Protein AF-A0A661SJE1-F1 (afdb_monomer_lite)

pLDDT: mean 85.27, std 13.79, range [44.38, 98.44]

Foldseek 3Di:
DDPVVVVVVVVVVVVVVVVVVVPPPPPDDLQPAAEAEAEEADDPVVLLVCLVVLVVVCVSPVRHAYEYEYEPSSCVVCVPRPSHPYYDYDPDPPPCVVVVD

Sequence (101 aa):
MSKHKIDLFLIKYLFKLVQRIHRRENVFDLNDIHKILIINTTAIGDTLMSTPAIRAIRRSYPDSRIIAMVSPAAKEVLSANPHIDGFIDHRGKVDIAYLLN

Radius of gyration: 23.86 Å; chains: 1; bounding box: 30×66×54 Å

Secondary structure (DSSP, 8-state):
--HHHHHHHHHHHHHHHHHHHT-------GGG--EEEEEE-S-HHHHHHHHHHHHHHHHH-TTSEEEEEE-HHHHHHHTT-TT--EEEE---S--GGGG--

Structure (mmCIF, N/CA/C/O backbone):
data_AF-A0A661SJE1-F1
#
_entry.id   AF-A0A661SJE1-F1
#
loop_
_atom_site.group_PDB
_atom_site.id
_atom_site.type_symbol
_atom_site.label_atom_id
_atom_site.label_alt_id
_atom_site.label_comp_id
_atom_site.label_asym_id
_atom_site.label_entity_id
_atom_site.label_seq_id
_atom_site.pdbx_PDB_ins_code
_atom_site.Cartn_x
_atom_site.Cartn_y
_atom_site.Cartn_z
_atom_site.occupancy
_atom_site.B_iso_or_equiv
_atom_site.auth_seq_id
_atom_site.auth_comp_id
_atom_site.auth_asym_id
_atom_site.auth_atom_id
_atom_site.pdbx_PDB_model_num
ATOM 1 N N . MET A 1 1 ? -5.880 56.222 23.815 1.00 55.69 1 MET A N 1
ATOM 2 C CA . MET A 1 1 ? -5.747 54.951 23.067 1.00 55.69 1 MET A CA 1
ATOM 3 C C . MET A 1 1 ? -7.027 54.151 23.301 1.00 55.69 1 MET A C 1
ATOM 5 O O . MET A 1 1 ? -7.287 53.773 24.432 1.00 55.69 1 MET A O 1
ATOM 9 N N . SER A 1 2 ? -7.911 54.094 22.298 1.00 61.12 2 SER A N 1
ATOM 10 C CA . SER A 1 2 ? -9.345 53.777 22.462 1.00 61.12 2 SER A CA 1
ATOM 11 C C . SER A 1 2 ? -9.610 52.343 22.948 1.00 61.12 2 SER A C 1
ATOM 13 O O . SER A 1 2 ? -9.031 51.404 22.396 1.00 61.12 2 SER A O 1
ATOM 15 N N . LYS A 1 3 ? -10.513 52.189 23.934 1.00 68.56 3 LYS A N 1
ATOM 16 C CA . LYS A 1 3 ? -10.952 50.913 24.543 1.00 68.56 3 LYS A CA 1
ATOM 17 C C . LYS A 1 3 ? -11.282 49.835 23.497 1.00 68.56 3 LYS A C 1
ATOM 19 O O . LYS A 1 3 ? -10.862 48.694 23.647 1.00 68.56 3 LYS A O 1
ATOM 24 N N . HIS A 1 4 ? -11.851 50.236 22.359 1.00 70.81 4 HIS A N 1
ATOM 25 C CA . HIS A 1 4 ? -12.170 49.343 21.240 1.00 70.81 4 HIS A CA 1
ATOM 26 C C . HIS A 1 4 ? -10.997 48.526 20.683 1.00 70.81 4 HIS A C 1
ATOM 28 O O . HIS A 1 4 ? -11.205 47.416 20.198 1.00 70.81 4 HIS A O 1
ATOM 34 N N . LYS A 1 5 ? -9.759 49.036 20.729 1.00 74.44 5 LYS A N 1
ATOM 35 C CA . LYS A 1 5 ? -8.600 48.276 20.229 1.00 74.44 5 LYS A CA 1
ATOM 36 C C . LYS A 1 5 ? -8.202 47.142 21.179 1.00 74.44 5 LYS A C 1
ATOM 38 O O . LYS A 1 5 ? -7.705 46.119 20.714 1.00 74.44 5 LYS A O 1
ATOM 43 N N . ILE A 1 6 ? -8.432 47.323 22.480 1.00 79.56 6 ILE A N 1
ATOM 44 C CA . ILE A 1 6 ? -8.132 46.328 23.517 1.00 79.56 6 ILE A CA 1
ATOM 45 C C . ILE A 1 6 ? -9.160 45.195 23.450 1.00 79.56 6 ILE A C 1
ATOM 47 O O . ILE A 1 6 ? -8.774 44.029 23.423 1.00 79.56 6 ILE A O 1
ATOM 51 N N . ASP A 1 7 ? -10.442 45.531 23.299 1.00 83.19 7 ASP A N 1
ATOM 52 C CA . ASP A 1 7 ? -11.522 44.544 23.173 1.00 83.19 7 ASP A CA 1
ATOM 53 C C . ASP A 1 7 ? -11.322 43.642 21.947 1.00 83.19 7 ASP A C 1
ATOM 55 O O . ASP A 1 7 ? -11.425 42.417 22.029 1.00 83.19 7 ASP A O 1
ATOM 59 N N . LEU A 1 8 ? -10.942 44.236 20.811 1.00 80.12 8 LEU A N 1
ATOM 60 C CA . LEU A 1 8 ? -10.683 43.493 19.578 1.00 80.12 8 LEU A CA 1
ATOM 61 C C . LEU A 1 8 ? -9.476 42.551 19.706 1.00 80.12 8 LEU A C 1
ATOM 63 O O . LEU A 1 8 ? -9.472 41.456 19.136 1.00 80.12 8 LEU A O 1
ATOM 67 N N . PHE A 1 9 ? -8.450 42.963 20.453 1.00 88.00 9 PHE A N 1
ATOM 68 C CA . PHE A 1 9 ? -7.286 42.129 20.732 1.00 88.00 9 PHE A CA 1
ATOM 69 C C . PHE A 1 9 ? -7.653 40.940 21.627 1.00 88.00 9 PHE A C 1
ATOM 71 O O . PHE A 1 9 ? -7.284 39.808 21.316 1.00 88.00 9 PHE A O 1
ATOM 78 N N . LEU A 1 10 ? -8.435 41.178 22.683 1.00 86.31 10 LEU A N 1
ATOM 79 C CA . LEU A 1 10 ? -8.906 40.140 23.598 1.00 86.31 10 LEU A CA 1
A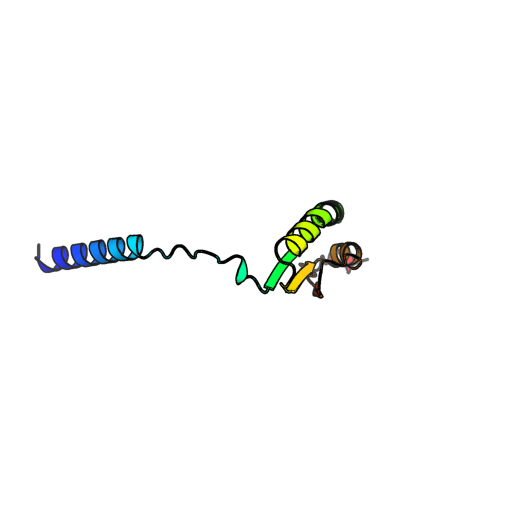TOM 80 C C . LEU A 1 10 ? -9.816 39.130 22.898 1.00 86.31 10 LEU A C 1
ATOM 82 O O . LEU A 1 10 ? -9.616 37.932 23.068 1.00 86.31 10 LEU A O 1
ATOM 86 N N . ILE A 1 11 ? -10.741 39.584 22.047 1.00 89.44 11 ILE A N 1
ATOM 87 C CA . ILE A 1 11 ? -11.599 38.703 21.240 1.00 89.44 11 ILE A CA 1
ATOM 88 C C . ILE A 1 11 ? -10.761 37.843 20.295 1.00 89.44 11 ILE A C 1
ATOM 90 O O . ILE A 1 11 ? -10.959 36.632 20.238 1.00 89.44 11 ILE A O 1
ATOM 94 N N . LYS A 1 12 ? -9.788 38.429 19.583 1.00 87.31 12 LYS A N 1
ATOM 95 C CA . LYS A 1 12 ? -8.880 37.656 18.720 1.00 87.31 12 LYS A CA 1
ATOM 96 C C . LYS A 1 12 ? -8.069 36.636 19.514 1.00 87.31 12 LYS A C 1
ATOM 98 O O . LYS A 1 12 ? -7.858 35.522 19.036 1.00 87.31 12 LYS A O 1
ATOM 103 N N . TYR A 1 13 ? -7.621 37.006 20.708 1.00 87.62 13 TYR A N 1
ATOM 104 C CA . TYR A 1 13 ? -6.866 36.120 21.581 1.00 87.62 13 TYR A CA 1
ATOM 105 C C . TYR A 1 13 ? -7.732 34.964 22.094 1.00 87.62 13 TYR A C 1
ATOM 107 O O . TYR A 1 13 ? -7.322 33.810 21.990 1.00 87.62 13 TYR A O 1
AT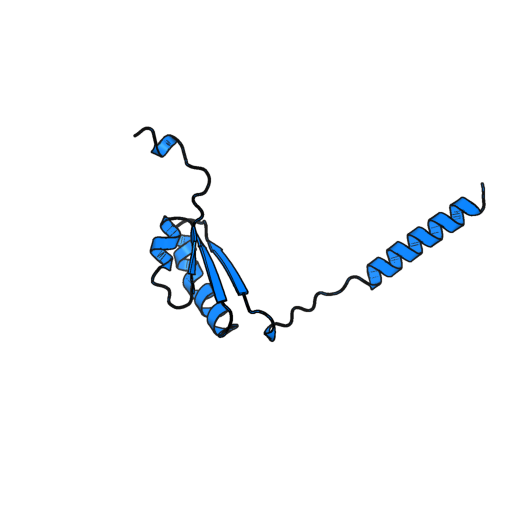OM 115 N N . LEU A 1 14 ? -8.958 35.249 22.548 1.00 88.25 14 LEU A N 1
ATOM 116 C CA . LEU A 1 14 ? -9.932 34.238 22.959 1.00 88.25 14 LEU A CA 1
ATOM 117 C C . LEU A 1 14 ? -10.292 33.312 21.799 1.00 88.25 14 LEU A C 1
ATOM 119 O O . LEU A 1 14 ? -10.305 32.101 21.967 1.00 88.25 14 LEU A O 1
ATOM 123 N N . PHE A 1 15 ? -10.520 33.862 20.606 1.00 86.50 15 PHE A N 1
ATOM 124 C CA . PHE A 1 15 ? -10.830 33.077 19.415 1.00 86.50 15 PHE A CA 1
ATOM 125 C C . PHE A 1 15 ? -9.674 32.138 19.053 1.00 86.50 15 PHE A C 1
ATOM 127 O O . PHE A 1 15 ? -9.891 30.959 18.784 1.00 86.50 15 PHE A O 1
ATOM 134 N N . LYS A 1 16 ? -8.426 32.617 19.142 1.00 84.12 16 LYS A N 1
ATOM 135 C CA . LYS A 1 16 ? -7.223 31.792 18.957 1.00 84.12 16 LYS A CA 1
ATOM 136 C C . LYS A 1 16 ? -7.090 30.713 20.038 1.00 84.12 16 LYS A C 1
ATOM 138 O O . LYS A 1 16 ? -6.667 29.600 19.733 1.00 84.12 16 LYS A O 1
ATOM 143 N N . LEU A 1 17 ? -7.460 31.020 21.282 1.00 82.25 17 LEU A N 1
ATOM 144 C CA . LEU A 1 17 ? -7.450 30.076 22.401 1.00 82.25 17 LEU A CA 1
ATOM 145 C C . LEU A 1 17 ? -8.510 28.979 22.219 1.00 82.25 17 LEU A C 1
ATOM 147 O O . LEU A 1 17 ? -8.194 27.800 22.348 1.00 82.25 17 LEU A O 1
ATOM 151 N N . VAL A 1 18 ? -9.731 29.354 21.832 1.00 83.88 18 VAL A N 1
ATOM 152 C CA . VAL A 1 18 ? -10.825 28.425 21.516 1.00 83.88 18 VAL A CA 1
ATOM 153 C C . VAL A 1 18 ? -10.449 27.534 20.337 1.00 83.88 18 VAL A C 1
ATOM 155 O O . VAL A 1 18 ? -10.610 26.324 20.431 1.00 83.88 18 VAL A O 1
ATOM 158 N N . GLN A 1 19 ? -9.869 28.082 19.264 1.00 79.50 19 GLN A N 1
ATOM 159 C CA . GLN A 1 19 ? -9.390 27.269 18.138 1.00 79.50 19 GLN A CA 1
ATOM 160 C C . GLN A 1 19 ? -8.269 26.300 18.531 1.00 79.50 19 GLN A C 1
ATOM 162 O O . GLN A 1 19 ? -8.187 25.202 17.988 1.00 79.50 19 GLN A O 1
ATOM 167 N N . ARG A 1 20 ? -7.417 26.677 19.488 1.00 74.25 20 ARG A N 1
ATOM 168 C CA . ARG A 1 20 ? -6.355 25.808 20.010 1.00 74.25 20 ARG A CA 1
ATOM 169 C C . ARG A 1 20 ? -6.917 24.651 20.843 1.00 74.25 20 ARG A C 1
ATOM 171 O O . ARG A 1 20 ? -6.362 23.561 20.775 1.00 74.25 20 ARG A O 1
ATOM 178 N N . ILE A 1 21 ? -8.015 24.875 21.569 1.00 69.88 21 ILE A N 1
ATOM 179 C CA . ILE A 1 21 ? -8.757 23.834 22.305 1.00 69.88 21 ILE A CA 1
ATOM 180 C C . ILE A 1 21 ? -9.575 22.962 21.341 1.00 69.88 21 ILE A C 1
ATOM 182 O O . ILE A 1 21 ? -9.637 21.751 21.505 1.00 69.88 21 ILE A O 1
ATOM 186 N N . HIS A 1 22 ? -10.156 23.557 20.297 1.00 64.25 22 HIS A N 1
ATOM 187 C CA . HIS A 1 22 ? -10.952 22.863 19.283 1.00 64.25 22 HIS A CA 1
ATOM 188 C C . HIS A 1 22 ? -10.110 22.283 18.140 1.00 64.25 22 HIS A C 1
ATOM 190 O O . HIS A 1 22 ? -10.644 21.975 17.071 1.00 64.25 22 HIS A O 1
ATOM 196 N N . ARG A 1 23 ? -8.796 22.112 18.350 1.00 63.94 23 ARG A N 1
ATOM 197 C CA . ARG A 1 23 ? -7.968 21.264 17.496 1.00 63.94 23 ARG A CA 1
ATOM 198 C C . ARG A 1 23 ? -8.524 19.854 17.650 1.00 63.94 23 ARG A C 1
ATOM 200 O O . ARG A 1 23 ? -8.112 19.132 18.548 1.00 63.94 23 ARG A O 1
ATOM 207 N N . ARG A 1 24 ? -9.507 19.500 16.814 1.00 58.53 24 ARG A N 1
ATOM 208 C CA . ARG A 1 24 ? -9.999 18.132 16.708 1.00 58.53 24 ARG A CA 1
ATOM 209 C C . ARG A 1 24 ? -8.772 17.263 16.512 1.00 58.53 24 ARG A C 1
ATOM 211 O O . ARG A 1 24 ? -8.104 17.357 15.481 1.00 58.53 24 ARG A O 1
ATOM 218 N N . GLU A 1 25 ? -8.458 16.447 17.505 1.00 63.50 25 GLU A N 1
ATOM 219 C CA . GLU A 1 25 ? -7.732 15.235 17.202 1.00 63.50 25 GLU A CA 1
ATOM 220 C C . GLU A 1 25 ? -8.666 14.467 16.278 1.00 63.50 25 GLU A C 1
ATOM 222 O O . GLU A 1 25 ? -9.756 14.055 16.673 1.00 63.50 25 GLU A O 1
ATOM 227 N N . ASN A 1 26 ? -8.311 14.401 14.996 1.00 59.78 26 ASN A N 1
ATOM 228 C CA . ASN A 1 26 ? -8.925 13.429 14.113 1.00 59.78 26 ASN A CA 1
ATOM 229 C C . ASN A 1 26 ? -8.456 12.076 14.634 1.00 59.78 26 ASN A C 1
ATOM 231 O O . ASN A 1 26 ? -7.398 11.586 14.245 1.00 59.78 26 ASN A O 1
ATOM 235 N N . VAL A 1 27 ? -9.200 11.540 15.597 1.00 68.50 27 VAL A N 1
ATOM 236 C CA . VAL A 1 27 ? -9.031 10.172 16.051 1.00 68.50 27 VAL A CA 1
ATOM 237 C C . VAL A 1 27 ? -9.460 9.323 14.864 1.00 68.50 27 VAL A C 1
ATOM 239 O O . VAL A 1 27 ? -10.643 9.240 14.546 1.00 68.50 27 VAL A O 1
ATOM 242 N N . PHE A 1 28 ? -8.478 8.805 14.132 1.00 72.81 28 PHE A N 1
ATOM 243 C CA . PHE A 1 28 ? -8.721 7.850 13.063 1.00 72.81 28 PHE A CA 1
ATOM 244 C C . PHE A 1 28 ? -9.228 6.563 13.708 1.00 72.81 28 PHE A C 1
ATOM 246 O O . PHE A 1 28 ? -8.470 5.884 14.401 1.00 72.81 28 PHE A O 1
ATOM 253 N N . ASP A 1 29 ? -10.501 6.242 13.496 1.00 82.12 29 ASP A N 1
ATOM 254 C CA . ASP A 1 29 ? -10.996 4.907 13.799 1.00 82.12 29 ASP A CA 1
ATOM 255 C C . ASP A 1 29 ? -10.436 3.949 12.747 1.00 82.12 29 ASP A C 1
ATOM 257 O O . ASP A 1 29 ? -10.720 4.067 11.554 1.00 82.12 29 ASP A O 1
ATOM 261 N N . LEU A 1 30 ? -9.603 3.010 13.191 1.00 79.44 30 LEU A N 1
ATOM 262 C CA . LEU A 1 30 ? -8.992 2.021 12.309 1.00 79.44 30 LEU A CA 1
ATOM 263 C C . LEU A 1 30 ? -10.043 1.109 11.659 1.00 79.44 30 LEU A C 1
ATOM 265 O O . LEU A 1 30 ? -9.782 0.572 10.585 1.00 79.44 30 LEU A O 1
ATOM 269 N N . ASN A 1 31 ? -11.226 0.972 12.271 1.00 83.81 31 ASN A N 1
ATOM 270 C CA . ASN A 1 31 ? -12.332 0.186 11.725 1.00 83.81 31 ASN A CA 1
ATOM 271 C C . ASN A 1 31 ? -13.039 0.878 10.545 1.00 83.81 31 ASN A C 1
ATOM 273 O O . ASN A 1 31 ? -13.699 0.199 9.764 1.00 83.81 31 ASN A O 1
ATOM 277 N N . ASP A 1 32 ? -12.886 2.198 10.384 1.00 89.25 32 ASP A N 1
ATOM 278 C CA . ASP A 1 32 ? -13.520 2.995 9.313 1.00 89.25 32 ASP A CA 1
ATOM 279 C C . ASP A 1 32 ? -12.589 3.196 8.095 1.00 89.25 32 ASP A C 1
ATOM 281 O O . ASP A 1 32 ? -12.869 3.928 7.140 1.00 89.25 32 ASP A O 1
ATOM 285 N N . ILE A 1 33 ? -11.427 2.537 8.092 1.00 92.81 33 ILE A N 1
ATOM 286 C CA . ILE A 1 33 ? -10.503 2.589 6.961 1.00 92.81 33 ILE A CA 1
ATOM 287 C C . ILE A 1 33 ? -11.008 1.631 5.881 1.00 92.81 33 ILE A C 1
ATOM 289 O O . ILE A 1 33 ? -10.767 0.432 5.911 1.00 92.81 33 ILE A O 1
ATOM 293 N N . HIS A 1 34 ? -11.685 2.167 4.869 1.00 95.00 34 HIS A N 1
ATOM 294 C CA . HIS A 1 34 ? -12.203 1.366 3.750 1.00 95.00 34 HIS A CA 1
ATOM 295 C C . HIS A 1 34 ? -11.370 1.460 2.469 1.00 95.00 34 HIS A C 1
ATOM 297 O O . HIS A 1 34 ? -11.543 0.652 1.556 1.00 95.00 34 HIS A O 1
ATOM 303 N N . LYS A 1 35 ? -10.488 2.457 2.353 1.00 96.62 35 LYS A N 1
ATOM 304 C CA . LYS A 1 35 ? -9.692 2.707 1.144 1.00 96.62 35 LYS A CA 1
ATOM 305 C C . LYS A 1 35 ? -8.279 3.113 1.517 1.00 96.62 35 LYS A C 1
ATOM 307 O O . LYS A 1 35 ? -8.085 4.059 2.273 1.00 96.62 35 LYS A O 1
ATOM 312 N N . ILE A 1 36 ? -7.307 2.428 0.931 1.00 97.50 36 ILE A N 1
ATOM 313 C CA . ILE A 1 36 ? -5.886 2.667 1.157 1.00 97.50 36 ILE A CA 1
ATOM 314 C C . ILE A 1 36 ? -5.221 2.859 -0.200 1.00 97.50 36 ILE A C 1
ATOM 316 O O . ILE A 1 36 ? -5.378 2.040 -1.105 1.00 97.50 36 ILE A O 1
ATOM 320 N N . LEU A 1 37 ? -4.471 3.950 -0.335 1.00 97.81 37 LEU A N 1
ATOM 321 C CA . LEU A 1 37 ? -3.630 4.210 -1.495 1.00 97.81 37 LEU A CA 1
ATOM 322 C C . LEU A 1 37 ? -2.166 4.023 -1.102 1.00 97.81 37 LEU A C 1
ATOM 324 O O . LEU A 1 37 ? -1.666 4.706 -0.211 1.00 97.81 37 LEU A O 1
ATOM 328 N N . ILE A 1 38 ? -1.480 3.127 -1.799 1.00 96.69 38 ILE A N 1
ATOM 329 C CA . ILE A 1 38 ? -0.038 2.920 -1.685 1.00 96.69 38 ILE A CA 1
ATOM 330 C C . ILE A 1 38 ? 0.622 3.649 -2.848 1.00 96.69 38 ILE A C 1
ATOM 332 O O . ILE A 1 38 ? 0.295 3.392 -4.002 1.00 96.69 38 ILE A O 1
ATOM 336 N N . ILE A 1 39 ? 1.545 4.562 -2.560 1.00 95.56 39 ILE A N 1
ATOM 337 C CA . ILE A 1 39 ? 2.287 5.291 -3.592 1.00 95.56 39 ILE A CA 1
ATOM 338 C C . ILE A 1 39 ? 3.667 4.655 -3.703 1.00 95.56 39 ILE A C 1
ATOM 340 O O . ILE A 1 39 ? 4.472 4.755 -2.780 1.00 95.56 39 ILE A O 1
ATOM 344 N N . ASN A 1 40 ? 3.921 3.979 -4.821 1.00 91.00 40 ASN A N 1
ATOM 345 C CA . ASN A 1 40 ? 5.182 3.306 -5.095 1.00 91.00 40 ASN A CA 1
ATOM 346 C C . ASN A 1 40 ? 5.699 3.683 -6.489 1.00 91.00 40 ASN A C 1
ATOM 348 O O . ASN A 1 40 ? 5.423 3.033 -7.494 1.00 91.00 40 ASN A O 1
ATOM 352 N N . THR A 1 41 ? 6.441 4.783 -6.542 1.00 86.88 41 THR A N 1
ATOM 353 C CA . THR A 1 41 ? 7.034 5.329 -7.771 1.00 86.88 41 THR A CA 1
ATOM 354 C C . THR A 1 41 ? 8.563 5.299 -7.711 1.00 86.88 41 THR A C 1
ATOM 356 O O . THR A 1 41 ? 9.219 6.145 -8.315 1.00 86.88 41 THR A O 1
ATOM 359 N N . THR A 1 42 ? 9.128 4.379 -6.927 1.00 84.00 42 THR A N 1
ATOM 360 C CA . THR A 1 42 ? 10.568 4.262 -6.669 1.00 84.00 42 THR A CA 1
ATOM 361 C C . THR A 1 42 ? 11.225 3.252 -7.615 1.00 84.00 42 THR A C 1
ATOM 363 O O . THR A 1 42 ? 10.606 2.757 -8.562 1.00 84.00 42 THR A O 1
ATOM 366 N N . ALA A 1 43 ? 12.512 2.970 -7.395 1.00 87.75 43 ALA A N 1
ATOM 367 C CA . ALA A 1 43 ? 13.227 1.937 -8.128 1.00 87.75 43 ALA A CA 1
ATOM 368 C C . ALA A 1 43 ? 12.690 0.529 -7.795 1.00 87.75 43 ALA A C 1
ATOM 370 O O . ALA A 1 43 ? 12.040 0.298 -6.771 1.00 87.75 43 ALA A O 1
ATOM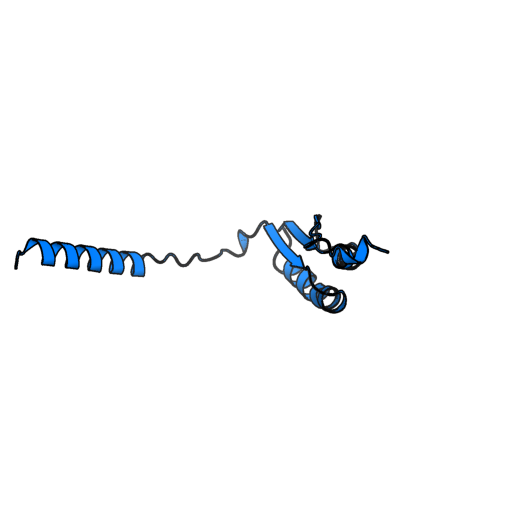 371 N N . ILE A 1 44 ? 13.009 -0.445 -8.652 1.00 89.69 44 ILE A N 1
ATOM 372 C CA . ILE A 1 44 ? 12.554 -1.840 -8.516 1.00 89.69 44 ILE A CA 1
ATOM 373 C C . ILE A 1 44 ? 12.965 -2.454 -7.166 1.00 89.69 44 ILE A C 1
ATOM 375 O O . ILE A 1 44 ? 12.166 -3.160 -6.553 1.00 89.69 44 ILE A O 1
ATOM 379 N N . GLY A 1 45 ? 14.177 -2.160 -6.678 1.00 91.06 45 GLY A N 1
ATOM 380 C CA . GLY A 1 45 ? 14.666 -2.667 -5.389 1.00 91.06 45 GLY A CA 1
ATOM 381 C C . GLY A 1 45 ? 13.762 -2.260 -4.222 1.00 91.06 45 GLY A C 1
ATOM 382 O O . GLY A 1 45 ? 13.268 -3.117 -3.490 1.00 91.06 45 GLY A O 1
ATOM 383 N N . ASP A 1 46 ? 13.453 -0.968 -4.118 1.00 91.62 46 ASP A N 1
ATOM 384 C CA . ASP A 1 46 ? 12.542 -0.433 -3.100 1.00 91.62 46 ASP A CA 1
ATOM 385 C C . ASP A 1 46 ? 11.122 -0.992 -3.261 1.00 91.62 46 ASP A C 1
ATOM 387 O O . ASP A 1 46 ? 10.436 -1.293 -2.280 1.00 91.62 46 ASP A O 1
ATOM 391 N N . THR A 1 47 ? 10.680 -1.182 -4.509 1.00 93.31 47 THR A N 1
ATOM 392 C CA . THR A 1 47 ? 9.378 -1.786 -4.806 1.00 93.31 47 THR A CA 1
ATOM 393 C C . THR A 1 47 ? 9.279 -3.191 -4.223 1.00 93.31 47 THR A C 1
ATOM 395 O O . THR A 1 47 ? 8.316 -3.502 -3.517 1.00 93.31 47 THR A O 1
ATOM 398 N N . LEU A 1 48 ? 10.293 -4.026 -4.446 1.00 93.81 48 LEU A N 1
ATOM 399 C CA . LEU A 1 48 ? 10.328 -5.388 -3.927 1.00 93.81 48 LEU A CA 1
ATOM 400 C C . LEU A 1 48 ? 10.342 -5.404 -2.392 1.00 93.81 48 LEU A C 1
ATOM 402 O O . LEU A 1 48 ? 9.587 -6.158 -1.771 1.00 93.81 48 LEU A O 1
ATOM 406 N N . MET A 1 49 ? 11.130 -4.519 -1.776 1.00 94.38 49 MET A N 1
ATOM 407 C CA . MET A 1 49 ? 11.203 -4.375 -0.319 1.00 94.38 49 MET A CA 1
ATOM 408 C C . MET A 1 49 ? 9.888 -3.889 0.310 1.00 94.38 49 MET A C 1
ATOM 410 O O . MET A 1 49 ? 9.647 -4.143 1.490 1.00 94.38 49 MET A O 1
ATOM 414 N N . SER A 1 50 ? 9.000 -3.253 -0.463 1.00 94.75 50 SER A N 1
ATOM 415 C CA . SER A 1 50 ? 7.677 -2.828 0.012 1.00 94.75 50 SER A CA 1
ATOM 416 C C . SER A 1 50 ? 6.656 -3.971 0.116 1.00 94.75 50 SER A C 1
ATOM 418 O O . SER A 1 50 ? 5.694 -3.871 0.877 1.00 94.75 50 SER A O 1
ATOM 420 N N . THR A 1 51 ? 6.856 -5.092 -0.584 1.00 96.00 51 THR A N 1
ATOM 421 C CA . THR A 1 51 ? 5.897 -6.213 -0.614 1.00 96.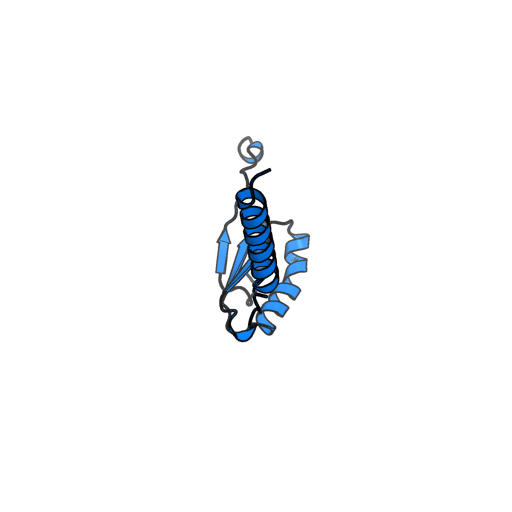00 51 THR A CA 1
ATOM 422 C C . THR A 1 51 ? 5.504 -6.782 0.765 1.00 96.00 51 THR A C 1
ATOM 424 O O . THR A 1 51 ? 4.301 -6.976 0.983 1.00 96.00 51 THR A O 1
ATOM 427 N N . PRO A 1 52 ? 6.414 -6.997 1.746 1.00 97.31 52 PRO A N 1
ATOM 428 C CA . PRO A 1 52 ? 6.012 -7.412 3.091 1.00 97.31 52 PRO A CA 1
ATOM 429 C C . PRO A 1 52 ? 5.176 -6.352 3.819 1.00 97.31 52 PRO A C 1
ATOM 431 O O . PRO A 1 52 ? 4.289 -6.724 4.589 1.00 97.31 52 PRO A O 1
ATOM 434 N N . ALA A 1 53 ? 5.408 -5.061 3.559 1.00 97.00 53 ALA A N 1
ATOM 435 C CA . ALA A 1 53 ? 4.607 -3.982 4.129 1.00 97.00 53 ALA A CA 1
ATOM 436 C C . ALA A 1 53 ? 3.184 -3.992 3.554 1.00 97.00 53 ALA A C 1
ATOM 438 O O . ALA A 1 53 ? 2.221 -3.922 4.311 1.00 97.00 53 ALA A O 1
ATOM 439 N N . ILE A 1 54 ? 3.034 -4.196 2.241 1.00 97.81 54 ILE A N 1
ATOM 440 C CA . ILE A 1 54 ? 1.721 -4.340 1.585 1.00 97.81 54 ILE A CA 1
ATOM 441 C C . ILE A 1 54 ? 0.938 -5.513 2.197 1.00 97.81 54 ILE A C 1
ATOM 443 O O . ILE A 1 54 ? -0.240 -5.379 2.529 1.00 97.81 54 ILE A O 1
ATOM 447 N N . ARG A 1 55 ? 1.604 -6.653 2.429 1.00 98.25 55 ARG A N 1
ATOM 448 C CA . ARG A 1 55 ? 0.999 -7.808 3.113 1.00 98.25 55 ARG A CA 1
ATOM 449 C C . ARG A 1 55 ? 0.557 -7.475 4.538 1.00 98.25 55 ARG A C 1
ATOM 451 O O . ARG A 1 55 ? -0.508 -7.921 4.960 1.00 98.25 55 ARG A O 1
ATOM 458 N N . ALA A 1 56 ? 1.367 -6.731 5.289 1.00 98.19 56 ALA A N 1
ATOM 459 C CA . ALA A 1 56 ? 1.017 -6.315 6.645 1.00 98.19 56 ALA A CA 1
ATOM 460 C C . ALA A 1 56 ? -0.210 -5.392 6.647 1.00 98.19 56 ALA A C 1
ATOM 462 O O . ALA A 1 56 ? -1.120 -5.611 7.438 1.00 98.19 56 ALA A O 1
ATOM 463 N N . ILE A 1 57 ? -0.288 -4.445 5.706 1.00 97.12 57 ILE A N 1
ATOM 464 C CA . ILE A 1 57 ? -1.455 -3.569 5.537 1.00 97.12 57 ILE A CA 1
ATOM 465 C C . ILE A 1 57 ? -2.715 -4.399 5.274 1.00 97.12 57 ILE A C 1
ATOM 467 O O . ILE A 1 57 ? -3.702 -4.221 5.977 1.00 97.12 57 ILE A O 1
ATOM 471 N N . ARG A 1 58 ? -2.679 -5.357 4.337 1.00 97.56 58 ARG A N 1
ATOM 472 C CA . ARG A 1 58 ? -3.826 -6.247 4.081 1.00 97.56 58 ARG A CA 1
ATOM 473 C C . ARG A 1 58 ? -4.247 -7.042 5.317 1.00 97.56 58 ARG A C 1
ATOM 475 O O . ARG A 1 58 ? -5.432 -7.264 5.516 1.00 97.56 58 ARG A O 1
ATOM 482 N N . ARG A 1 59 ? -3.300 -7.487 6.146 1.00 97.06 59 ARG A N 1
ATOM 483 C CA . ARG A 1 59 ? -3.621 -8.202 7.394 1.00 97.06 59 ARG A CA 1
ATOM 484 C C . ARG A 1 59 ? -4.282 -7.298 8.431 1.00 97.06 59 ARG A C 1
ATOM 486 O O . ARG A 1 59 ? -5.186 -7.756 9.115 1.00 97.06 59 ARG A O 1
ATOM 493 N N . SER A 1 60 ? -3.830 -6.052 8.546 1.00 95.56 60 SER A N 1
ATOM 494 C CA . SER A 1 60 ? -4.410 -5.076 9.474 1.00 95.56 60 SER A CA 1
ATOM 495 C C . SER A 1 60 ? -5.770 -4.562 9.009 1.00 95.56 60 SER A C 1
ATOM 497 O O . SER A 1 60 ? -6.600 -4.216 9.840 1.00 95.56 60 SER A O 1
ATOM 499 N N . TYR A 1 61 ? -5.993 -4.529 7.694 1.00 96.25 61 TYR A N 1
ATOM 500 C CA . TYR A 1 61 ? -7.203 -4.002 7.078 1.00 96.25 61 TYR A CA 1
ATOM 501 C C . TYR A 1 61 ? -7.744 -4.967 6.007 1.00 96.25 61 TYR A C 1
ATOM 503 O O . TYR A 1 61 ? -7.617 -4.709 4.803 1.00 96.25 61 TYR A O 1
ATOM 511 N N . PRO A 1 62 ? -8.305 -6.118 6.424 1.00 95.38 62 PRO A N 1
ATOM 512 C CA . PRO A 1 62 ? -8.700 -7.188 5.510 1.00 95.38 62 PRO A CA 1
ATOM 513 C C . PRO A 1 62 ? -9.776 -6.755 4.510 1.00 95.38 62 PRO A C 1
ATOM 515 O O . PRO A 1 62 ? -9.696 -7.152 3.348 1.00 95.38 62 PRO A O 1
ATOM 518 N N . ASP A 1 63 ? -10.698 -5.885 4.927 1.00 95.06 63 ASP A N 1
ATOM 519 C CA . ASP A 1 63 ? -11.859 -5.467 4.131 1.00 95.06 63 ASP A CA 1
ATOM 520 C C . ASP A 1 63 ? -11.638 -4.165 3.343 1.00 95.06 63 ASP A C 1
ATOM 522 O O . ASP A 1 63 ? -12.493 -3.753 2.555 1.00 95.06 63 ASP A O 1
ATOM 526 N N . SER A 1 64 ? -10.501 -3.485 3.529 1.00 97.00 64 SER A N 1
ATOM 527 C CA . SER A 1 64 ? -10.226 -2.252 2.789 1.00 97.00 64 SER A CA 1
ATOM 528 C C . SER A 1 64 ? -9.884 -2.535 1.337 1.00 97.00 64 SER A C 1
ATOM 530 O O . SER A 1 64 ? -9.177 -3.488 1.011 1.00 97.00 64 SER A O 1
ATOM 532 N N . ARG A 1 65 ? -10.266 -1.613 0.457 1.00 98.06 65 ARG A N 1
ATOM 533 C CA . ARG A 1 65 ? -9.769 -1.579 -0.914 1.00 98.06 65 ARG A CA 1
ATOM 534 C C . ARG A 1 65 ? -8.369 -0.962 -0.957 1.00 98.06 65 ARG A C 1
ATOM 536 O O . ARG A 1 65 ? -8.215 0.224 -0.663 1.00 98.06 65 ARG A O 1
ATOM 543 N N . ILE A 1 66 ? -7.366 -1.735 -1.357 1.00 98.44 66 ILE A N 1
ATOM 544 C CA . ILE A 1 66 ? -5.959 -1.335 -1.446 1.00 98.44 66 ILE A CA 1
ATOM 545 C C . ILE A 1 66 ? -5.594 -1.108 -2.911 1.00 98.44 66 ILE A C 1
ATOM 547 O O . ILE A 1 66 ? -5.560 -2.041 -3.708 1.00 98.44 66 ILE A O 1
ATOM 551 N N . ILE A 1 67 ? -5.296 0.137 -3.270 1.00 98.38 67 ILE A N 1
ATOM 552 C CA . ILE A 1 67 ? -4.885 0.527 -4.623 1.00 98.38 67 ILE A CA 1
ATOM 553 C C . ILE A 1 67 ? -3.428 0.974 -4.598 1.00 98.38 67 ILE A C 1
ATOM 555 O O . ILE A 1 67 ? -3.021 1.693 -3.688 1.00 98.38 67 ILE A O 1
ATOM 559 N N . ALA A 1 68 ? -2.646 0.588 -5.605 1.00 97.25 68 ALA A N 1
ATOM 560 C CA . ALA A 1 68 ? -1.259 1.016 -5.749 1.00 97.25 68 ALA A CA 1
ATOM 561 C C . ALA A 1 68 ? -1.097 2.010 -6.912 1.00 97.25 68 ALA A C 1
ATOM 563 O O . ALA A 1 68 ? -1.372 1.686 -8.065 1.00 97.25 68 ALA A O 1
ATOM 564 N N . MET A 1 69 ? -0.628 3.223 -6.623 1.00 96.81 69 MET A N 1
ATOM 565 C CA . MET A 1 69 ? -0.151 4.161 -7.638 1.00 96.81 69 MET A CA 1
ATOM 566 C C . MET A 1 69 ? 1.307 3.849 -7.961 1.00 96.81 69 MET A C 1
ATOM 568 O O . MET A 1 69 ? 2.155 3.936 -7.073 1.00 96.81 69 MET A O 1
ATOM 572 N N . VAL A 1 70 ? 1.592 3.482 -9.211 1.00 94.94 70 VAL A N 1
ATOM 573 C CA . VAL A 1 70 ? 2.860 2.838 -9.579 1.00 94.94 70 VAL A CA 1
ATOM 574 C C . VAL A 1 70 ? 3.479 3.377 -10.860 1.00 94.94 70 VAL A C 1
ATOM 576 O O . VAL A 1 70 ? 2.773 3.747 -11.799 1.00 94.94 70 VAL A O 1
ATOM 579 N N . SER A 1 71 ? 4.813 3.368 -10.916 1.00 92.38 71 SER A N 1
ATOM 580 C CA . SER A 1 71 ? 5.549 3.477 -12.181 1.00 92.38 71 SER A CA 1
ATOM 581 C C . SER A 1 71 ? 5.362 2.208 -13.032 1.00 92.38 71 SER A C 1
ATOM 583 O O . SER A 1 71 ? 5.002 1.163 -12.485 1.00 92.38 71 SER A O 1
ATOM 585 N N . PRO A 1 72 ? 5.618 2.241 -14.356 1.00 90.94 72 PRO A N 1
ATOM 586 C CA . PRO A 1 72 ? 5.519 1.044 -15.195 1.00 90.94 72 PRO A CA 1
ATOM 587 C C . PRO A 1 72 ? 6.356 -0.136 -14.676 1.00 90.94 72 PRO A C 1
ATOM 589 O O . PRO A 1 72 ? 5.844 -1.247 -14.574 1.00 90.94 72 PRO A O 1
ATOM 592 N N . ALA A 1 73 ? 7.599 0.123 -14.258 1.00 89.69 73 ALA A N 1
ATOM 593 C CA . ALA A 1 73 ? 8.481 -0.896 -13.690 1.00 89.69 73 ALA A CA 1
ATOM 594 C C . ALA A 1 73 ? 7.950 -1.450 -12.356 1.00 89.69 73 ALA A C 1
ATOM 596 O O . ALA A 1 73 ? 7.949 -2.658 -12.134 1.00 89.69 73 ALA A O 1
ATOM 597 N N . ALA A 1 74 ? 7.440 -0.585 -11.471 1.00 92.50 74 ALA A N 1
ATOM 598 C CA . ALA A 1 74 ? 6.861 -1.032 -10.206 1.00 92.50 74 ALA A CA 1
ATOM 599 C C . ALA A 1 74 ? 5.571 -1.846 -10.415 1.00 92.50 74 ALA A C 1
ATOM 601 O O . ALA A 1 74 ? 5.321 -2.806 -9.686 1.00 92.50 74 ALA A O 1
ATOM 602 N N . LYS A 1 75 ? 4.766 -1.501 -11.429 1.00 94.62 75 LYS A N 1
ATOM 603 C CA . LYS A 1 75 ? 3.558 -2.248 -11.800 1.00 94.62 75 LYS A CA 1
ATOM 604 C C . LYS A 1 75 ? 3.883 -3.675 -12.215 1.00 94.62 75 LYS A C 1
ATOM 606 O O . LYS A 1 75 ? 3.183 -4.588 -11.795 1.00 94.62 75 LYS A O 1
ATOM 611 N N . GLU A 1 76 ? 4.936 -3.865 -13.005 1.00 92.12 76 GLU A N 1
ATOM 612 C CA . GLU A 1 76 ? 5.385 -5.193 -13.425 1.00 92.12 76 GLU A CA 1
ATOM 613 C C . GLU A 1 76 ? 5.707 -6.069 -12.205 1.00 92.12 76 GLU A C 1
ATOM 615 O O . GLU A 1 76 ? 5.154 -7.159 -12.066 1.00 92.12 76 GLU A O 1
ATOM 620 N N . VAL A 1 77 ? 6.473 -5.527 -11.252 1.00 92.69 77 VAL A N 1
ATOM 621 C CA . VAL A 1 77 ? 6.844 -6.208 -9.998 1.00 92.69 77 VAL A CA 1
ATOM 622 C C . VAL A 1 77 ? 5.627 -6.516 -9.119 1.00 92.69 77 VAL A C 1
ATOM 624 O O . VAL A 1 77 ? 5.526 -7.601 -8.547 1.00 92.69 77 VAL A O 1
ATOM 627 N N . LEU A 1 78 ? 4.703 -5.563 -8.973 1.00 95.44 78 LEU A N 1
ATOM 628 C CA . LEU A 1 78 ? 3.581 -5.673 -8.036 1.00 95.44 78 LEU A CA 1
ATOM 629 C C . LEU A 1 78 ? 2.345 -6.366 -8.618 1.00 95.44 78 LEU A C 1
ATOM 631 O O . LEU A 1 78 ? 1.457 -6.728 -7.849 1.00 95.44 78 LEU A O 1
ATOM 635 N N . SER A 1 79 ? 2.282 -6.582 -9.932 1.00 94.88 79 SER A N 1
ATOM 636 C CA . SER A 1 79 ? 1.130 -7.188 -10.619 1.00 94.88 79 SER A CA 1
ATOM 637 C C . SER A 1 79 ? 0.739 -8.569 -10.078 1.00 94.88 79 SER A C 1
ATOM 639 O O . SER A 1 79 ? -0.441 -8.911 -10.068 1.00 94.88 79 SER A O 1
ATOM 641 N N . ALA A 1 80 ? 1.711 -9.338 -9.580 1.00 92.88 80 ALA A N 1
ATOM 642 C CA . ALA A 1 80 ? 1.503 -10.662 -8.998 1.00 92.88 80 ALA A CA 1
ATOM 643 C C . ALA A 1 80 ? 1.191 -10.641 -7.489 1.00 92.88 80 ALA A C 1
ATOM 645 O O . ALA A 1 80 ? 1.025 -11.698 -6.881 1.00 92.88 80 ALA A O 1
ATOM 646 N N . ASN A 1 81 ? 1.146 -9.467 -6.849 1.00 96.62 81 ASN A N 1
ATOM 647 C CA . ASN A 1 81 ? 0.901 -9.363 -5.415 1.00 96.62 81 ASN A CA 1
ATOM 648 C C . ASN A 1 81 ? -0.609 -9.480 -5.115 1.00 96.62 81 ASN A C 1
ATOM 650 O O . ASN A 1 81 ? -1.354 -8.546 -5.417 1.00 96.62 81 ASN A O 1
ATOM 654 N N . PRO A 1 82 ? -1.076 -10.560 -4.456 1.00 97.44 82 PRO A N 1
ATOM 655 C CA . PRO A 1 82 ? -2.505 -10.808 -4.234 1.00 97.44 82 PRO A CA 1
ATOM 656 C C . PRO A 1 82 ? -3.137 -9.864 -3.200 1.00 97.44 82 PRO A C 1
ATOM 658 O O . PRO A 1 82 ? -4.325 -9.962 -2.911 1.00 97.44 82 PRO A O 1
ATOM 661 N N . HIS A 1 83 ? -2.348 -8.991 -2.575 1.00 98.38 83 HIS A N 1
ATOM 662 C CA . HIS A 1 83 ? -2.818 -8.076 -1.540 1.00 98.38 83 HIS A CA 1
ATOM 663 C C . HIS A 1 83 ? -3.259 -6.712 -2.092 1.00 98.38 83 HIS A C 1
ATOM 665 O O . HIS A 1 83 ? -3.779 -5.902 -1.323 1.00 98.38 83 HIS A O 1
ATOM 671 N N . ILE A 1 84 ? -3.068 -6.465 -3.393 1.00 98.00 84 ILE A N 1
ATOM 672 C CA . ILE A 1 84 ? -3.434 -5.228 -4.094 1.00 98.00 84 ILE A CA 1
ATOM 673 C C . ILE A 1 84 ? -4.682 -5.481 -4.946 1.00 98.00 84 ILE A C 1
ATOM 675 O O . ILE A 1 84 ? -4.710 -6.412 -5.744 1.00 98.00 84 ILE A O 1
ATOM 679 N N . ASP A 1 85 ? -5.687 -4.615 -4.828 1.00 98.25 85 ASP A N 1
ATOM 680 C CA . ASP A 1 85 ? -6.969 -4.750 -5.537 1.00 98.25 85 ASP A CA 1
ATOM 681 C C . ASP A 1 85 ? -6.995 -4.009 -6.881 1.00 98.25 85 ASP A C 1
ATOM 683 O O . ASP A 1 85 ? -7.942 -4.129 -7.659 1.00 98.25 85 ASP A O 1
ATOM 687 N N . GLY A 1 86 ? -5.993 -3.173 -7.154 1.00 97.69 86 GLY A N 1
ATOM 688 C CA . GLY A 1 86 ? -5.899 -2.437 -8.406 1.00 97.69 86 GLY A CA 1
ATOM 689 C C . GLY A 1 86 ? -4.752 -1.439 -8.450 1.00 97.69 86 GLY A C 1
ATOM 690 O O . GLY A 1 86 ? -4.071 -1.187 -7.455 1.00 97.69 86 GLY A O 1
ATOM 691 N N . PHE A 1 87 ? -4.569 -0.842 -9.626 1.00 97.31 87 PHE A N 1
ATOM 692 C CA . PHE A 1 87 ? -3.441 0.034 -9.917 1.00 97.31 87 PHE A CA 1
ATOM 693 C C . PHE A 1 87 ? -3.890 1.368 -10.509 1.00 97.31 87 PHE A C 1
ATOM 695 O O . PHE A 1 87 ? -4.858 1.430 -11.267 1.00 97.31 87 PHE A O 1
ATOM 702 N N . ILE A 1 88 ? -3.148 2.424 -10.183 1.00 96.62 88 ILE A N 1
ATOM 703 C CA . ILE A 1 88 ? -3.203 3.725 -10.850 1.00 96.62 88 ILE A CA 1
ATOM 704 C C . ILE A 1 88 ? -1.844 3.948 -11.510 1.00 96.62 88 ILE A C 1
ATOM 706 O O . ILE A 1 88 ? -0.817 3.986 -10.832 1.00 96.62 88 ILE A O 1
ATOM 710 N N . ASP A 1 89 ? -1.831 4.101 -12.829 1.00 92.88 89 ASP A N 1
ATOM 711 C CA . ASP A 1 89 ? -0.584 4.288 -13.567 1.00 92.88 89 ASP A CA 1
ATOM 712 C C . ASP A 1 89 ? -0.038 5.706 -13.358 1.00 92.88 89 ASP A C 1
ATOM 714 O O . ASP A 1 89 ? -0.718 6.699 -13.619 1.00 92.88 89 ASP A O 1
ATOM 718 N N . HIS A 1 90 ? 1.219 5.802 -12.930 1.00 89.31 90 HIS A N 1
ATOM 719 C CA . HIS A 1 90 ? 1.959 7.050 -12.794 1.00 89.31 90 HIS A CA 1
ATOM 720 C C . HIS A 1 90 ? 3.222 7.008 -13.657 1.00 89.31 90 HIS A C 1
ATOM 722 O O . HIS A 1 90 ? 4.210 6.364 -13.319 1.00 89.31 90 HIS A O 1
ATOM 728 N N . ARG A 1 91 ? 3.211 7.716 -14.790 1.00 76.75 91 ARG A N 1
ATOM 729 C CA . ARG A 1 91 ? 4.324 7.708 -15.758 1.00 76.75 91 ARG A CA 1
ATOM 730 C C . ARG A 1 91 ? 5.410 8.761 -15.492 1.00 76.75 91 ARG A C 1
ATOM 732 O O . ARG A 1 91 ? 6.323 8.886 -16.299 1.00 76.75 91 ARG A O 1
ATOM 739 N N . GLY A 1 92 ? 5.337 9.499 -14.379 1.00 70.94 92 GLY A N 1
ATOM 740 C CA . GLY A 1 92 ? 6.273 10.589 -14.085 1.00 70.94 92 GLY A CA 1
ATOM 741 C C . GLY A 1 92 ? 6.299 11.669 -15.179 1.00 70.94 92 GLY A C 1
ATOM 742 O O . GLY A 1 92 ? 5.374 11.779 -15.985 1.00 70.94 92 GLY A O 1
ATOM 743 N N . LYS A 1 93 ? 7.367 12.478 -15.216 1.00 60.72 93 LYS A N 1
ATOM 744 C CA . LYS A 1 93 ? 7.706 13.266 -16.411 1.00 60.72 93 LYS A CA 1
ATOM 745 C C . LYS A 1 93 ? 8.348 12.319 -17.423 1.00 60.72 93 LYS A C 1
ATOM 747 O O . LYS A 1 93 ? 9.280 11.608 -17.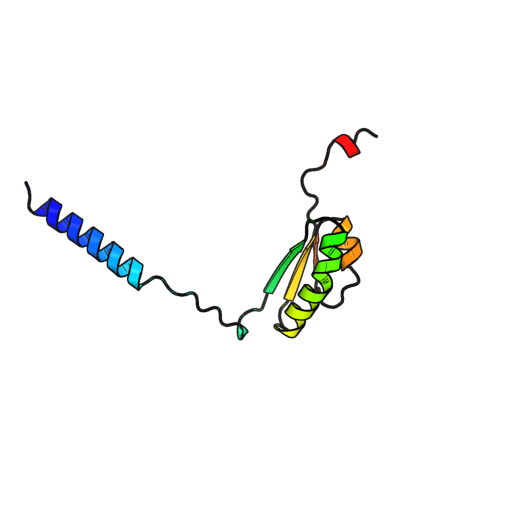066 1.00 60.72 93 LYS A O 1
ATOM 752 N N . VAL A 1 94 ? 7.860 12.330 -18.663 1.00 58.47 94 VAL A N 1
ATOM 753 C CA . VAL A 1 94 ? 8.502 11.624 -19.778 1.00 58.47 94 VAL A CA 1
ATOM 754 C C . VAL A 1 94 ? 9.925 12.159 -19.904 1.00 58.47 94 VAL A C 1
ATOM 756 O O . VAL A 1 94 ? 10.112 13.346 -20.171 1.00 58.47 94 VAL A O 1
ATOM 759 N N . ASP A 1 95 ? 10.915 11.306 -19.666 1.00 57.78 95 ASP A N 1
ATOM 760 C CA . ASP A 1 95 ? 12.300 11.656 -19.937 1.00 57.78 95 ASP A CA 1
ATOM 761 C C . ASP A 1 95 ? 12.481 11.669 -21.459 1.00 57.78 95 ASP A C 1
ATOM 763 O O . ASP A 1 95 ? 12.452 10.628 -22.117 1.00 57.78 95 ASP A O 1
ATOM 767 N N . ILE A 1 96 ? 12.571 12.873 -22.032 1.00 59.75 96 ILE A N 1
ATOM 768 C CA . ILE A 1 96 ? 12.631 13.105 -23.485 1.00 59.75 96 ILE A CA 1
ATOM 769 C C . ILE A 1 96 ? 13.848 12.388 -24.095 1.00 59.75 96 ILE A C 1
ATOM 771 O O . ILE A 1 96 ? 13.821 12.032 -25.269 1.00 59.75 96 ILE A O 1
ATOM 775 N N . ALA A 1 97 ? 14.873 12.085 -23.290 1.00 58.44 97 ALA A N 1
ATOM 776 C CA . ALA A 1 97 ? 16.029 11.302 -23.710 1.00 58.44 97 ALA A CA 1
ATOM 777 C C . ALA A 1 97 ? 15.659 9.896 -24.231 1.00 58.44 97 ALA A C 1
ATOM 779 O O . ALA A 1 97 ? 16.329 9.390 -25.125 1.00 58.44 97 ALA A O 1
ATOM 780 N N . TYR A 1 98 ? 14.569 9.289 -23.744 1.00 55.66 98 TYR A N 1
ATOM 781 C CA . TYR A 1 98 ? 14.071 7.996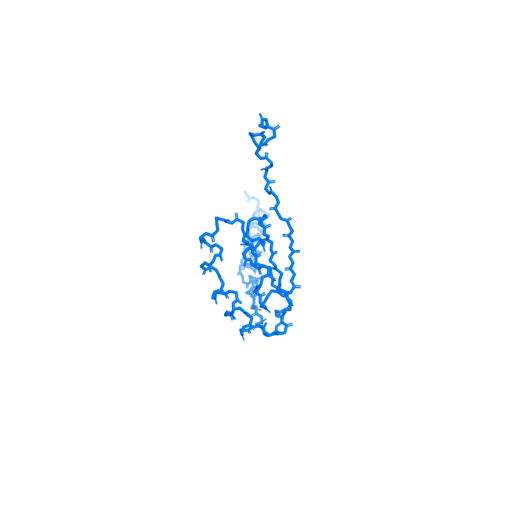 -24.241 1.00 55.66 98 TYR A CA 1
ATOM 782 C C . TYR A 1 98 ? 13.314 8.089 -25.573 1.00 55.66 98 TYR A C 1
ATOM 784 O O . TYR A 1 98 ? 13.094 7.066 -26.208 1.00 55.66 98 TYR A O 1
ATOM 792 N N . LEU A 1 99 ? 12.896 9.288 -25.991 1.00 57.12 99 LEU A N 1
ATOM 793 C CA . LEU A 1 99 ? 12.194 9.515 -27.261 1.00 57.12 99 LEU A CA 1
ATOM 794 C C . LEU A 1 99 ? 13.144 9.897 -28.410 1.00 57.12 99 LEU A C 1
ATOM 796 O O . LEU A 1 99 ? 12.681 10.112 -29.528 1.00 57.12 99 LEU A O 1
ATOM 800 N N . LEU A 1 100 ? 14.445 10.031 -28.131 1.00 65.00 100 LEU A N 1
ATOM 801 C CA . LEU A 1 100 ? 15.475 10.458 -29.086 1.00 65.00 100 LEU A CA 1
ATOM 802 C C . LEU A 1 100 ? 16.465 9.337 -29.472 1.00 65.00 100 LEU A C 1
ATOM 804 O O . LEU A 1 100 ? 17.472 9.630 -30.112 1.00 65.00 100 LEU A O 1
ATOM 808 N N . ASN A 1 101 ? 16.172 8.084 -29.109 1.00 44.38 101 ASN A N 1
ATOM 809 C CA . ASN A 1 101 ? 16.837 6.865 -29.595 1.00 44.38 101 ASN A CA 1
ATOM 810 C C . ASN A 1 101 ? 15.840 6.012 -30.382 1.00 44.38 101 ASN A C 1
ATOM 812 O O . ASN A 1 101 ? 16.295 5.290 -31.294 1.00 44.38 101 ASN A O 1
#